Protein AF-A0A6D2GFR7-F1 (afdb_monomer)

Mean predicted aligned error: 5.42 Å

Secondary structure (DSSP, 8-state):
------HHHHHHHHHHS-HHHHHHHHHHHHH-TT-SEE-TTTTS-EE--PPBTTBS----

Sequence (60 aa):
MIFIETEIFTEDVKDLLDDDEYHRLQLFLAVQPESGDLIQDSGGLRKIRWGVRGRGSVAV

Organism: NCBI:txid59202

pLDDT: mean 87.87, std 17.61, range [35.19, 98.06]

Radius of gyration: 12.23 Å; Cα contacts (8 Å, |Δi|>4): 35; chains: 1; bounding box: 28×28×23 Å

Structure (mmCIF, N/CA/C/O backbone):
data_AF-A0A6D2GFR7-F1
#
_entry.id   AF-A0A6D2GFR7-F1
#
loop_
_atom_site.group_PDB
_atom_site.id
_atom_site.type_symbol
_atom_site.label_atom_id
_atom_site.label_alt_id
_atom_site.label_comp_id
_atom_site.label_asym_id
_atom_site.label_entity_id
_atom_site.label_seq_id
_atom_site.pdbx_PDB_ins_code
_atom_site.Cartn_x
_atom_site.Cartn_y
_atom_site.Cartn_z
_atom_site.occupancy
_atom_site.B_iso_or_equiv
_atom_site.auth_seq_id
_atom_site.auth_comp_id
_atom_site.auth_asym_id
_atom_site.auth_atom_id
_atom_site.pdbx_PDB_model_num
ATOM 1 N N . MET A 1 1 ? -3.370 11.872 -7.306 1.00 85.38 1 MET A N 1
ATOM 2 C CA . MET A 1 1 ? -3.592 10.917 -6.201 1.00 85.38 1 MET A CA 1
ATOM 3 C C . MET A 1 1 ? -2.533 11.184 -5.151 1.00 85.38 1 MET A C 1
ATOM 5 O O . MET A 1 1 ? -1.398 11.420 -5.543 1.00 85.38 1 MET A O 1
ATOM 9 N N . ILE A 1 2 ? -2.890 11.216 -3.871 1.00 94.00 2 ILE A N 1
ATOM 10 C CA . ILE A 1 2 ? -1.930 11.402 -2.776 1.00 94.00 2 ILE A CA 1
ATOM 11 C C . ILE A 1 2 ? -1.828 10.065 -2.044 1.00 94.00 2 ILE A C 1
ATOM 13 O O . ILE A 1 2 ? -2.859 9.506 -1.677 1.00 94.00 2 ILE A O 1
ATOM 17 N N . PHE A 1 3 ? -0.608 9.566 -1.853 1.00 96.19 3 PHE A N 1
ATOM 18 C CA . PHE A 1 3 ? -0.330 8.409 -1.007 1.00 96.19 3 PHE A CA 1
ATOM 19 C C . PHE A 1 3 ? 0.189 8.912 0.335 1.00 96.19 3 PHE A C 1
ATOM 21 O O . PHE A 1 3 ? 1.080 9.759 0.380 1.00 96.19 3 PHE A O 1
ATOM 28 N N . ILE A 1 4 ? -0.416 8.428 1.414 1.00 97.19 4 ILE A N 1
ATOM 29 C CA . ILE A 1 4 ? 0.004 8.712 2.784 1.00 97.19 4 ILE A CA 1
ATOM 30 C C . ILE A 1 4 ? 0.439 7.376 3.366 1.00 97.19 4 ILE A C 1
ATOM 32 O O . ILE A 1 4 ? -0.347 6.430 3.391 1.00 97.19 4 ILE A O 1
ATOM 36 N N . GLU A 1 5 ? 1.692 7.301 3.790 1.00 97.88 5 GLU A N 1
ATOM 37 C CA . GLU A 1 5 ? 2.297 6.079 4.304 1.00 97.88 5 GLU A CA 1
ATOM 38 C C . GLU A 1 5 ? 2.370 6.130 5.830 1.00 97.88 5 GLU A C 1
ATOM 40 O O . GLU A 1 5 ? 2.594 7.186 6.426 1.00 97.88 5 GLU A O 1
ATOM 45 N N . THR A 1 6 ? 2.170 4.979 6.467 1.00 98.06 6 THR A N 1
ATOM 46 C CA . THR A 1 6 ? 2.535 4.789 7.872 1.00 98.06 6 THR A CA 1
ATOM 47 C C . THR A 1 6 ? 4.003 4.383 7.952 1.00 98.06 6 THR A C 1
ATOM 49 O O . THR A 1 6 ? 4.538 3.805 7.011 1.00 98.06 6 THR A O 1
ATOM 52 N N . GLU A 1 7 ? 4.649 4.629 9.091 1.00 98.06 7 GLU A N 1
ATOM 53 C CA . GLU A 1 7 ? 6.074 4.315 9.271 1.00 98.06 7 GLU A CA 1
ATOM 54 C C . GLU A 1 7 ? 6.386 2.833 9.004 1.00 98.06 7 GLU A C 1
ATOM 56 O O . GLU A 1 7 ? 7.316 2.529 8.265 1.00 98.06 7 GLU A O 1
ATOM 61 N N . ILE A 1 8 ? 5.543 1.926 9.516 1.00 97.81 8 ILE A N 1
ATOM 62 C CA . ILE A 1 8 ? 5.682 0.474 9.316 1.00 97.81 8 ILE A CA 1
ATOM 63 C C . ILE A 1 8 ? 5.572 0.111 7.828 1.00 97.81 8 ILE A C 1
ATOM 65 O O . ILE A 1 8 ? 6.337 -0.707 7.332 1.00 97.81 8 ILE A O 1
ATOM 69 N N . PHE A 1 9 ? 4.648 0.741 7.091 1.00 97.25 9 PHE A N 1
ATOM 70 C CA . PHE A 1 9 ? 4.517 0.491 5.655 1.00 97.25 9 PHE A CA 1
ATOM 71 C C . PHE A 1 9 ? 5.765 0.945 4.895 1.00 97.25 9 PHE A C 1
ATOM 73 O O . PHE A 1 9 ? 6.251 0.211 4.038 1.00 97.25 9 PHE A O 1
ATOM 80 N N . THR A 1 10 ? 6.288 2.135 5.204 1.00 97.31 10 THR A N 1
ATOM 81 C CA . THR A 1 10 ? 7.478 2.677 4.538 1.00 97.31 10 THR A CA 1
ATOM 82 C C . THR A 1 10 ? 8.728 1.835 4.808 1.00 97.31 10 THR A C 1
ATOM 84 O O . THR A 1 10 ? 9.584 1.736 3.930 1.00 97.31 10 THR A O 1
ATOM 87 N N . GLU A 1 11 ? 8.861 1.258 6.005 1.00 97.25 11 GLU A N 1
ATOM 88 C CA . GLU A 1 11 ? 9.945 0.325 6.336 1.00 97.25 11 GLU A CA 1
ATOM 89 C C . GLU A 1 11 ? 9.826 -0.956 5.497 1.00 97.25 11 GLU A C 1
ATOM 91 O O . GLU A 1 11 ? 10.712 -1.249 4.694 1.00 97.25 11 GLU A O 1
ATOM 96 N N . ASP A 1 12 ? 8.684 -1.643 5.579 1.00 96.19 12 ASP A N 1
ATOM 97 C CA . ASP A 1 12 ? 8.478 -2.934 4.915 1.00 96.19 12 ASP A CA 1
ATOM 98 C C . ASP A 1 12 ? 8.521 -2.829 3.383 1.00 96.19 12 ASP A C 1
ATOM 100 O O . ASP A 1 12 ? 9.062 -3.702 2.701 1.00 96.19 12 ASP A O 1
ATOM 104 N N . VAL A 1 13 ? 7.940 -1.774 2.800 1.00 95.12 13 VAL A N 1
ATOM 105 C CA . VAL A 1 13 ? 7.840 -1.653 1.337 1.00 95.12 13 VAL A CA 1
ATOM 106 C C . VAL A 1 13 ? 9.213 -1.522 0.683 1.00 95.12 13 VAL A C 1
ATOM 108 O O . VAL A 1 13 ? 9.402 -2.067 -0.400 1.00 95.12 13 VAL A O 1
ATOM 111 N N . LYS A 1 14 ? 10.177 -0.878 1.355 1.00 94.12 14 LYS A N 1
ATOM 112 C CA . LYS A 1 14 ? 11.558 -0.722 0.867 1.00 94.12 14 LYS A CA 1
ATOM 113 C C . LYS A 1 14 ? 12.343 -2.032 0.881 1.00 94.12 14 LYS A C 1
ATOM 115 O O . LYS A 1 14 ? 13.227 -2.219 0.051 1.00 94.12 14 LYS A O 1
ATOM 120 N N . ASP A 1 15 ? 12.012 -2.937 1.798 1.00 94.06 15 ASP A N 1
ATOM 121 C CA . ASP A 1 15 ? 12.629 -4.264 1.878 1.00 94.06 15 ASP A CA 1
ATOM 122 C C . ASP A 1 15 ? 11.974 -5.269 0.912 1.00 94.06 15 ASP A C 1
ATOM 124 O O . ASP A 1 15 ? 12.585 -6.259 0.481 1.00 94.06 15 ASP A O 1
ATOM 1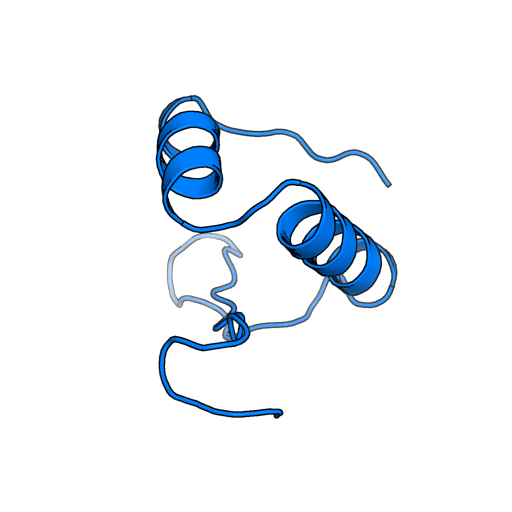28 N N . LEU A 1 16 ? 10.701 -5.040 0.573 1.00 92.31 16 LEU A N 1
ATOM 129 C CA . LEU A 1 16 ? 9.898 -5.951 -0.239 1.00 92.31 16 LEU A CA 1
ATOM 130 C C . LEU A 1 16 ? 9.916 -5.622 -1.734 1.00 92.31 16 LEU A C 1
ATOM 132 O O . LEU A 1 16 ? 9.933 -6.566 -2.534 1.00 92.31 16 LEU A O 1
ATOM 136 N N . LEU A 1 17 ? 9.900 -4.336 -2.092 1.00 93.81 17 LEU A N 1
ATOM 137 C CA . LEU A 1 17 ? 9.795 -3.826 -3.460 1.00 93.81 17 LEU A CA 1
ATOM 138 C C . LEU A 1 17 ? 10.952 -2.878 -3.775 1.00 93.81 17 LEU A C 1
ATOM 140 O O . LEU A 1 17 ? 11.330 -2.052 -2.946 1.00 93.81 17 LEU A O 1
ATOM 144 N N . ASP A 1 18 ? 11.463 -2.952 -5.002 1.00 92.88 18 ASP A N 1
ATOM 145 C CA . ASP A 1 18 ? 12.304 -1.874 -5.525 1.00 92.88 18 ASP A CA 1
ATOM 146 C C . ASP A 1 18 ? 11.466 -0.630 -5.890 1.00 92.88 18 ASP A C 1
ATOM 148 O O . ASP A 1 18 ? 10.231 -0.672 -5.949 1.00 92.88 18 ASP A O 1
ATOM 152 N N . ASP A 1 19 ? 12.141 0.494 -6.140 1.00 93.62 19 ASP A N 1
ATOM 153 C CA . ASP A 1 19 ? 11.484 1.770 -6.445 1.00 93.62 19 ASP A CA 1
ATOM 154 C C . ASP A 1 19 ? 10.563 1.680 -7.679 1.00 93.62 19 ASP A C 1
ATOM 156 O O . ASP A 1 19 ? 9.483 2.278 -7.699 1.00 93.62 19 ASP A O 1
ATOM 160 N N . ASP A 1 20 ? 10.937 0.892 -8.693 1.00 93.12 20 ASP A N 1
ATOM 161 C CA . ASP A 1 20 ? 10.155 0.717 -9.922 1.00 93.12 20 ASP A CA 1
ATOM 162 C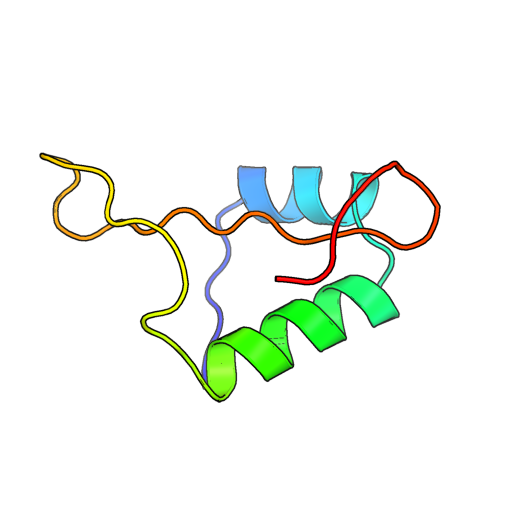 C . ASP A 1 20 ? 8.906 -0.151 -9.687 1.00 93.12 20 ASP A C 1
ATOM 164 O O . ASP A 1 20 ? 7.844 0.059 -10.288 1.00 93.12 20 ASP A O 1
ATOM 168 N N . GLU A 1 21 ? 9.003 -1.175 -8.845 1.00 93.62 21 GLU A N 1
ATOM 169 C CA . GLU A 1 21 ? 7.884 -2.003 -8.398 1.00 93.62 21 GLU A CA 1
ATOM 170 C C . GLU A 1 21 ? 6.925 -1.220 -7.509 1.00 93.62 21 GLU A C 1
ATOM 172 O O . GLU A 1 21 ? 5.706 -1.302 -7.716 1.00 93.62 21 GLU A O 1
ATOM 177 N N . TYR A 1 22 ? 7.450 -0.425 -6.576 1.00 95.25 22 TYR A N 1
ATOM 178 C CA . TYR A 1 22 ? 6.629 0.423 -5.727 1.00 95.25 22 TYR A CA 1
ATOM 179 C C . TYR A 1 22 ? 5.902 1.495 -6.548 1.00 95.25 22 TYR A C 1
AT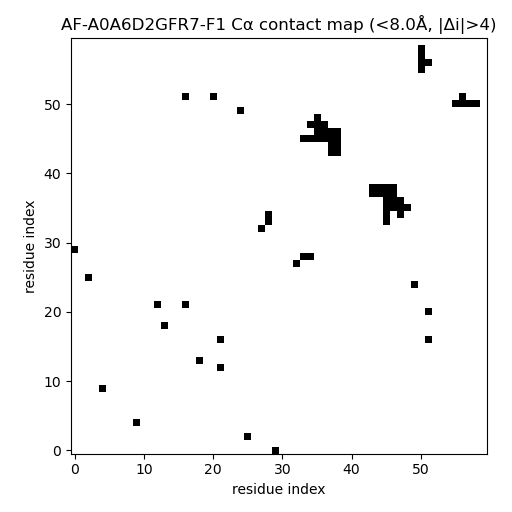OM 181 O O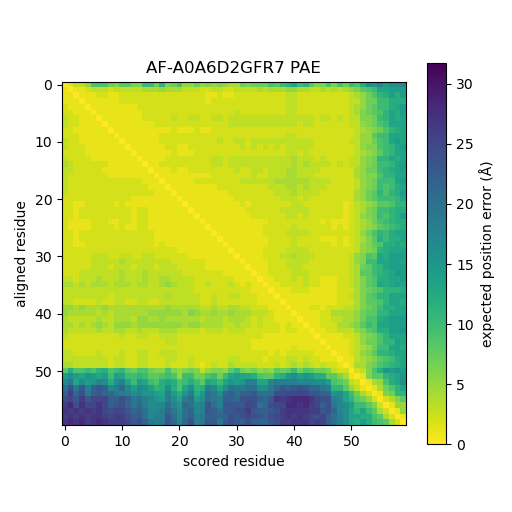 . TYR A 1 22 ? 4.688 1.673 -6.406 1.00 95.25 22 TYR A O 1
ATOM 189 N N . HIS A 1 23 ? 6.594 2.129 -7.499 1.00 94.62 23 HIS A N 1
ATOM 190 C CA . HIS A 1 23 ? 5.980 3.095 -8.407 1.00 94.62 23 HIS A CA 1
ATOM 191 C C . HIS A 1 23 ? 4.840 2.475 -9.231 1.00 94.62 23 HIS A C 1
ATOM 193 O O . HIS A 1 23 ? 3.771 3.072 -9.384 1.00 94.62 23 HIS A O 1
ATOM 199 N N . ARG A 1 24 ? 5.015 1.241 -9.719 1.00 94.75 24 ARG A N 1
ATOM 200 C CA . ARG A 1 24 ? 3.954 0.519 -10.441 1.00 94.75 24 ARG A CA 1
ATOM 201 C C . ARG A 1 24 ? 2.746 0.212 -9.558 1.00 94.75 24 ARG A C 1
ATOM 203 O O . ARG A 1 24 ? 1.619 0.355 -10.035 1.00 94.75 24 ARG A O 1
ATOM 210 N N . LEU A 1 25 ? 2.959 -0.157 -8.294 1.00 95.25 25 LEU A N 1
ATOM 211 C CA . LEU A 1 25 ? 1.870 -0.348 -7.333 1.00 95.25 25 LEU A CA 1
ATOM 212 C C . LEU A 1 25 ? 1.090 0.958 -7.116 1.00 95.25 25 LEU A C 1
ATOM 214 O O . LEU A 1 25 ? -0.141 0.955 -7.159 1.00 95.25 25 LEU A O 1
ATOM 218 N N . GLN A 1 26 ? 1.790 2.081 -6.945 1.00 96.56 26 GLN A N 1
ATOM 219 C CA . GLN A 1 26 ? 1.160 3.395 -6.788 1.00 96.56 26 GLN A CA 1
ATOM 220 C C . GLN A 1 26 ? 0.345 3.796 -8.024 1.00 96.56 26 GLN A C 1
ATOM 222 O O . GLN A 1 26 ? -0.792 4.246 -7.893 1.00 96.56 26 GLN A O 1
ATOM 227 N N . LEU A 1 27 ? 0.879 3.604 -9.234 1.00 96.12 27 LEU A N 1
ATOM 228 C CA . LEU A 1 27 ? 0.143 3.891 -10.469 1.00 96.12 27 LEU A CA 1
ATOM 229 C C . LEU A 1 27 ? -1.115 3.028 -10.597 1.00 96.12 27 LEU A C 1
ATOM 231 O O . LEU A 1 27 ? -2.184 3.547 -10.920 1.00 96.12 27 LEU A O 1
ATOM 235 N N . PHE A 1 28 ? -1.008 1.732 -10.300 1.00 95.44 28 PHE A N 1
ATOM 236 C CA . PHE A 1 28 ? -2.152 0.824 -10.309 1.00 95.44 28 PHE A CA 1
ATOM 237 C C . PHE A 1 28 ? -3.249 1.286 -9.341 1.00 95.44 28 PHE A C 1
ATOM 239 O O . PHE A 1 28 ? -4.409 1.405 -9.733 1.00 95.44 28 PHE A O 1
ATOM 246 N N . LEU A 1 29 ? -2.878 1.624 -8.105 1.00 95.88 29 LEU A N 1
ATOM 247 C CA . LEU A 1 29 ? -3.807 2.118 -7.087 1.00 95.88 29 LEU A CA 1
ATOM 248 C C . LEU A 1 29 ? -4.408 3.487 -7.424 1.00 95.88 29 LEU A C 1
ATOM 250 O O . LEU A 1 29 ? -5.554 3.760 -7.073 1.00 95.88 29 LEU A O 1
ATOM 254 N N . ALA A 1 30 ? -3.659 4.349 -8.111 1.00 96.06 30 ALA A N 1
ATOM 255 C CA . ALA A 1 30 ? -4.161 5.643 -8.560 1.00 96.06 30 ALA A CA 1
ATOM 256 C C . ALA A 1 30 ? -5.248 5.504 -9.637 1.00 96.06 30 ALA A C 1
ATOM 258 O O . ALA A 1 30 ? -6.150 6.339 -9.691 1.00 96.06 30 ALA A O 1
ATOM 259 N N . VAL A 1 31 ? -5.167 4.464 -10.475 1.00 96.44 31 VAL A N 1
ATOM 260 C CA . VAL A 1 31 ? -6.171 4.157 -11.506 1.00 96.44 31 VAL A CA 1
ATOM 261 C C . VAL A 1 31 ? -7.345 3.373 -10.922 1.00 96.44 31 VAL A C 1
ATOM 263 O O . VAL A 1 31 ? -8.492 3.697 -11.224 1.00 96.44 31 VAL A O 1
ATOM 266 N N . GLN A 1 32 ? -7.077 2.376 -10.072 1.00 95.12 32 GLN A N 1
ATOM 267 C CA . GLN A 1 32 ? -8.105 1.533 -9.464 1.00 95.12 32 GLN A CA 1
ATOM 268 C C . GLN A 1 32 ? -8.030 1.537 -7.926 1.00 95.12 32 GLN A C 1
ATOM 270 O O . GLN A 1 32 ? -7.538 0.579 -7.321 1.00 95.12 32 GLN A O 1
ATOM 275 N N . PRO A 1 33 ? -8.555 2.589 -7.271 1.00 94.12 33 PRO A N 1
ATOM 276 C CA . PRO A 1 33 ? -8.467 2.750 -5.817 1.00 94.12 33 PRO A CA 1
ATOM 277 C C . PRO A 1 33 ? -9.286 1.720 -5.026 1.00 94.12 33 PRO A C 1
ATOM 279 O O . PRO A 1 33 ? -9.017 1.494 -3.850 1.00 94.12 33 PRO A O 1
ATOM 282 N N . GLU A 1 34 ? -10.275 1.077 -5.653 1.00 94.50 34 GLU A N 1
ATOM 283 C CA . GLU A 1 34 ? -11.103 0.042 -5.016 1.00 94.50 34 GLU A CA 1
ATOM 284 C C . GLU A 1 34 ? -10.547 -1.381 -5.171 1.00 94.50 34 GLU A C 1
ATOM 286 O O . GLU A 1 34 ? -11.190 -2.341 -4.745 1.00 94.50 34 GLU A O 1
ATOM 291 N N . SER A 1 35 ? -9.362 -1.537 -5.768 1.00 93.56 35 SER A N 1
ATOM 292 C CA . SER A 1 35 ? -8.693 -2.834 -5.879 1.00 93.56 35 SER A CA 1
ATOM 293 C C . SER A 1 35 ? -8.459 -3.491 -4.519 1.00 93.56 35 SER A C 1
ATOM 295 O O . SER A 1 35 ? -8.188 -2.833 -3.514 1.00 93.56 35 SER A O 1
ATOM 297 N N . GLY A 1 36 ? -8.485 -4.822 -4.521 1.00 94.19 36 GLY A N 1
ATOM 298 C CA . GLY A 1 36 ? -8.234 -5.640 -3.342 1.00 94.19 36 GLY A CA 1
ATOM 299 C C . GLY A 1 36 ? -9.488 -6.019 -2.567 1.00 94.19 36 GLY A C 1
ATOM 300 O O . GLY A 1 36 ? -10.556 -5.411 -2.688 1.00 94.19 36 GLY A O 1
ATOM 301 N N . ASP A 1 37 ? -9.322 -7.046 -1.746 1.00 96.69 37 ASP A N 1
ATOM 302 C CA . ASP A 1 37 ? -10.395 -7.614 -0.946 1.00 96.69 37 ASP A CA 1
ATOM 303 C C . ASP A 1 37 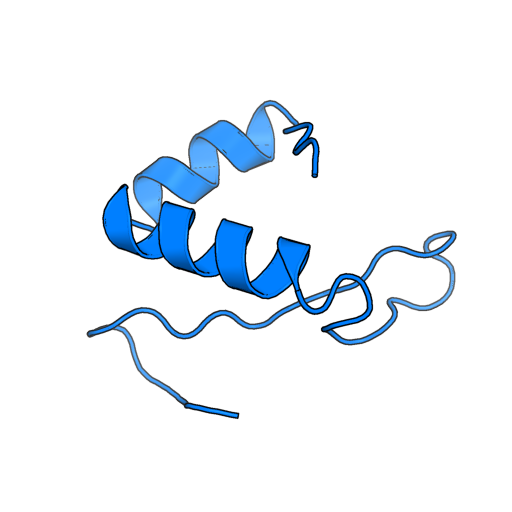? -10.714 -6.688 0.229 1.00 96.69 37 ASP A C 1
ATOM 305 O O . ASP A 1 37 ? -9.814 -6.258 0.958 1.00 96.69 37 ASP A O 1
ATOM 309 N N . LEU A 1 38 ? -12.000 -6.397 0.433 1.00 96.62 38 LEU A N 1
ATOM 310 C CA . LEU A 1 38 ? -12.459 -5.654 1.601 1.00 96.62 38 LEU A CA 1
ATOM 311 C C . LEU A 1 38 ? -12.263 -6.504 2.858 1.00 96.62 38 LEU A C 1
ATOM 313 O O . LEU A 1 38 ? -12.838 -7.590 2.988 1.00 96.62 38 LEU A O 1
ATOM 317 N N . ILE A 1 39 ? -11.496 -5.981 3.808 1.00 96.88 39 ILE A N 1
ATOM 318 C CA . ILE A 1 39 ? -11.341 -6.601 5.119 1.00 96.88 39 ILE A CA 1
ATOM 319 C C . ILE A 1 39 ? -12.593 -6.262 5.930 1.00 96.88 39 ILE A C 1
ATOM 321 O O . ILE A 1 39 ? -12.856 -5.091 6.215 1.00 96.88 39 ILE A O 1
ATOM 325 N N . GLN A 1 40 ? -13.380 -7.279 6.282 1.00 96.81 40 GLN A N 1
ATOM 326 C CA . GLN A 1 40 ? -14.595 -7.091 7.079 1.00 96.81 40 GLN A CA 1
ATOM 327 C C . GLN A 1 40 ? -14.262 -6.472 8.444 1.00 96.81 40 GLN A C 1
ATOM 329 O O . GLN A 1 40 ? -13.165 -6.667 8.965 1.00 96.81 40 GLN A O 1
ATOM 334 N N . ASP A 1 41 ? -15.195 -5.685 8.983 1.00 96.00 41 ASP A N 1
ATOM 335 C CA . ASP A 1 41 ? -15.091 -5.020 10.292 1.00 96.00 41 ASP A CA 1
ATOM 336 C C . ASP A 1 41 ? -13.872 -4.089 10.478 1.00 96.00 41 ASP A C 1
ATOM 338 O O . ASP A 1 41 ? -13.561 -3.672 11.590 1.00 96.00 41 ASP A O 1
ATOM 342 N N . SER A 1 42 ? -13.195 -3.703 9.391 1.00 96.38 42 SER A N 1
ATOM 343 C CA . SER A 1 42 ? -12.002 -2.839 9.428 1.00 96.38 42 SER A CA 1
ATOM 344 C C . SER A 1 42 ? -12.290 -1.349 9.219 1.00 96.38 42 SER A C 1
ATOM 346 O O . SER A 1 42 ? -11.371 -0.533 9.216 1.00 96.38 42 SER A O 1
ATOM 348 N N . GLY A 1 43 ? -13.552 -0.984 8.974 1.00 95.88 43 GLY A N 1
ATOM 349 C CA . GLY A 1 43 ? -13.924 0.388 8.614 1.00 95.88 43 GLY A CA 1
ATOM 350 C C . GLY A 1 43 ? -13.539 0.797 7.186 1.00 95.88 43 GLY A C 1
ATOM 351 O O . GLY A 1 43 ? -13.490 1.988 6.899 1.00 95.88 43 GLY A O 1
ATOM 352 N N . GLY A 1 44 ? -13.283 -0.164 6.289 1.00 95.19 44 GLY A N 1
ATOM 353 C CA . GLY A 1 44 ? -13.057 0.102 4.861 1.00 95.19 44 GLY A CA 1
ATOM 354 C C . GLY A 1 44 ? -11.652 -0.212 4.344 1.00 95.19 44 GLY A C 1
ATOM 355 O O . GLY A 1 44 ? -11.349 0.127 3.200 1.00 95.19 44 GLY A O 1
ATOM 356 N N . LEU A 1 45 ? -10.794 -0.860 5.141 1.00 96.88 45 LEU A N 1
ATOM 357 C CA . LEU A 1 45 ? -9.467 -1.274 4.684 1.00 96.88 45 LEU A CA 1
ATOM 358 C C . LEU A 1 45 ? -9.572 -2.358 3.606 1.00 96.88 45 LEU A C 1
ATOM 360 O O . LEU A 1 45 ? -10.380 -3.286 3.695 1.00 96.88 45 LEU A O 1
ATOM 364 N N . ARG A 1 46 ? -8.701 -2.261 2.601 1.00 97.00 46 ARG A N 1
ATOM 365 C CA . ARG A 1 46 ? -8.599 -3.222 1.498 1.00 97.0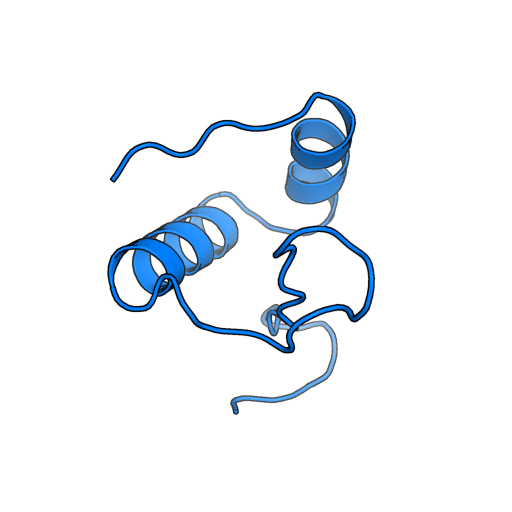0 46 ARG A CA 1
ATOM 366 C C . ARG A 1 46 ? -7.227 -3.880 1.486 1.00 97.00 46 ARG A C 1
ATOM 368 O O . ARG A 1 46 ? -6.220 -3.230 1.760 1.00 97.00 46 ARG A O 1
ATOM 375 N N . LYS A 1 47 ? -7.187 -5.169 1.149 1.00 95.94 47 LYS A N 1
ATOM 376 C CA . LYS A 1 47 ? -5.955 -5.951 1.007 1.00 95.94 47 LYS A CA 1
ATOM 377 C C . LYS A 1 47 ? -5.710 -6.297 -0.453 1.00 95.94 47 LYS A C 1
ATOM 379 O O . LYS A 1 47 ? -6.507 -6.994 -1.072 1.00 95.94 47 LYS A O 1
ATOM 384 N N . ILE A 1 48 ? -4.562 -5.883 -0.976 1.00 94.44 48 ILE A N 1
ATOM 385 C CA . ILE A 1 48 ? -4.101 -6.254 -2.316 1.00 94.44 48 ILE A CA 1
ATOM 386 C C . ILE A 1 48 ? -2.950 -7.244 -2.191 1.00 94.44 48 ILE A C 1
ATOM 388 O O . ILE A 1 48 ? -2.062 -7.086 -1.355 1.00 94.44 48 ILE A O 1
ATOM 392 N N . ARG A 1 49 ? -2.962 -8.272 -3.041 1.00 91.56 49 ARG A N 1
ATOM 393 C CA . ARG A 1 49 ? -1.796 -9.125 -3.278 1.00 91.56 49 ARG A CA 1
ATOM 394 C C . ARG A 1 49 ? -1.061 -8.579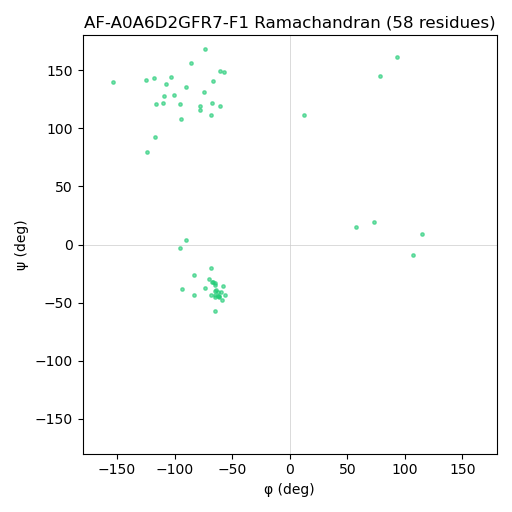 -4.494 1.00 91.56 49 ARG A C 1
ATOM 396 O O . ARG A 1 49 ? -1.562 -8.694 -5.607 1.00 91.56 49 ARG A O 1
ATOM 403 N N . TRP A 1 50 ? 0.095 -7.964 -4.274 1.00 91.62 50 TRP A N 1
ATOM 404 C CA . TRP A 1 50 ? 0.924 -7.432 -5.351 1.00 91.62 50 TRP A CA 1
ATOM 405 C C . TRP A 1 50 ? 1.991 -8.454 -5.740 1.00 91.62 50 TRP A C 1
ATOM 407 O O . TRP A 1 50 ? 2.774 -8.891 -4.897 1.00 91.62 50 TRP A O 1
ATOM 417 N N . GLY A 1 51 ? 1.983 -8.877 -7.005 1.00 81.25 51 GLY A N 1
ATOM 418 C CA . GLY A 1 51 ? 2.953 -9.833 -7.529 1.00 81.25 51 GLY A CA 1
ATOM 419 C C . GLY A 1 51 ? 4.290 -9.154 -7.815 1.00 81.25 51 GLY A C 1
ATOM 420 O O . GLY A 1 51 ? 4.365 -8.270 -8.664 1.00 81.25 51 GLY A O 1
ATOM 421 N N . VAL A 1 52 ? 5.345 -9.598 -7.137 1.00 69.50 52 VAL A N 1
ATOM 422 C CA . VAL A 1 52 ? 6.722 -9.109 -7.313 1.00 69.50 52 VAL A CA 1
ATOM 423 C C . VAL A 1 52 ? 7.417 -9.953 -8.381 1.00 69.50 52 VAL A C 1
ATOM 425 O O . VAL A 1 52 ? 7.297 -11.187 -8.379 1.00 69.50 52 VAL A O 1
ATOM 428 N N . ARG A 1 53 ? 8.150 -9.339 -9.319 1.00 58.38 53 ARG A N 1
ATOM 429 C CA . ARG A 1 53 ? 8.839 -10.113 -10.368 1.00 58.38 53 ARG A CA 1
ATOM 430 C C . ARG A 1 53 ? 9.976 -10.915 -9.719 1.00 58.38 53 ARG A C 1
ATOM 432 O O . ARG A 1 53 ? 10.962 -10.356 -9.271 1.00 58.38 53 ARG A O 1
ATOM 439 N N . GLY A 1 54 ? 9.850 -12.245 -9.683 1.00 55.50 54 GLY A N 1
ATOM 440 C CA . GLY A 1 54 ? 10.896 -13.156 -9.183 1.00 55.50 54 GLY A CA 1
ATOM 441 C C . GLY A 1 54 ? 10.627 -13.805 -7.819 1.00 55.50 54 GLY A C 1
ATOM 442 O O . GLY A 1 54 ? 11.313 -14.765 -7.473 1.00 55.50 54 GLY A O 1
ATOM 443 N N . ARG A 1 55 ? 9.587 -13.389 -7.082 1.00 54.47 55 ARG A N 1
ATOM 444 C CA . ARG A 1 55 ? 9.076 -14.108 -5.900 1.00 54.47 55 ARG A CA 1
ATOM 445 C C . ARG A 1 55 ? 7.645 -14.564 -6.181 1.00 54.47 55 ARG A C 1
ATOM 447 O O . ARG A 1 55 ? 6.707 -13.804 -6.019 1.00 54.47 55 ARG A O 1
ATOM 454 N N . GLY A 1 56 ? 7.539 -15.795 -6.687 1.00 43.00 56 GLY A N 1
ATOM 455 C CA . GLY A 1 56 ? 6.326 -16.581 -6.952 1.00 43.00 56 GLY A CA 1
ATOM 456 C C . GLY A 1 56 ? 4.956 -15.884 -6.907 1.00 43.00 56 GLY A C 1
ATOM 457 O O . GLY A 1 56 ? 4.415 -15.669 -5.828 1.00 43.00 56 GLY A O 1
ATOM 458 N N . SER A 1 57 ? 4.348 -15.782 -8.099 1.00 41.00 57 SER A N 1
ATOM 459 C CA . SER A 1 57 ? 2.893 -15.794 -8.360 1.00 41.00 57 SER A CA 1
ATOM 460 C C . SER A 1 57 ? 2.111 -14.503 -8.085 1.00 41.00 57 SER A C 1
ATOM 462 O O . SER A 1 57 ? 2.367 -13.801 -7.122 1.00 41.00 57 SER A O 1
ATOM 464 N N . VAL A 1 58 ? 1.072 -14.129 -8.834 1.00 35.38 58 VAL A N 1
ATOM 465 C CA . VAL A 1 58 ? 0.471 -14.532 -10.122 1.00 35.38 58 VAL A CA 1
ATOM 466 C C . VAL A 1 58 ? -0.220 -13.247 -10.605 1.00 35.38 58 VAL A C 1
ATOM 468 O O . VAL A 1 58 ? -0.785 -12.523 -9.786 1.00 35.38 58 VAL A O 1
ATOM 471 N N . ALA A 1 59 ? -0.147 -12.946 -11.903 1.00 35.19 59 ALA A N 1
ATOM 472 C CA . ALA A 1 59 ? -0.970 -11.902 -12.503 1.00 35.19 59 ALA A CA 1
ATOM 473 C C . ALA A 1 59 ? -2.447 -12.279 -12.314 1.00 35.19 59 ALA A C 1
ATOM 475 O O . ALA A 1 59 ? -2.862 -13.349 -12.764 1.00 35.19 59 ALA A O 1
ATOM 476 N N . VAL A 1 60 ? -3.190 -11.433 -11.605 1.00 37.62 60 VAL A N 1
ATOM 477 C CA . VAL A 1 60 ? -4.656 -11.460 -11.557 1.00 37.62 60 VAL A CA 1
ATOM 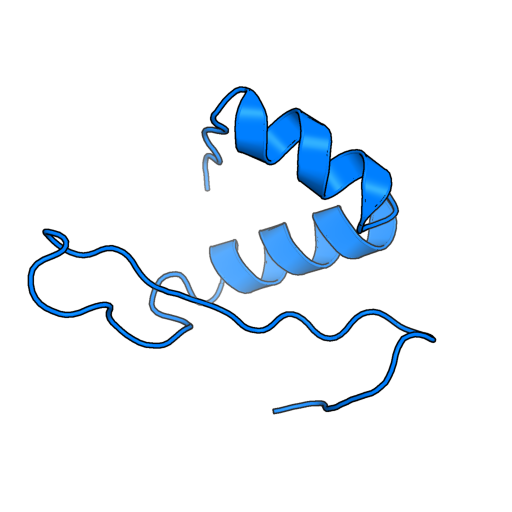478 C C . VAL A 1 60 ? -5.175 -10.412 -12.521 1.00 37.62 60 VAL A C 1
ATOM 480 O O . VAL A 1 60 ? -4.600 -9.300 -12.510 1.00 37.62 60 VAL A O 1
#

Solvent-accessible surface area (backbone atoms only — not comparable to full-atom values): 40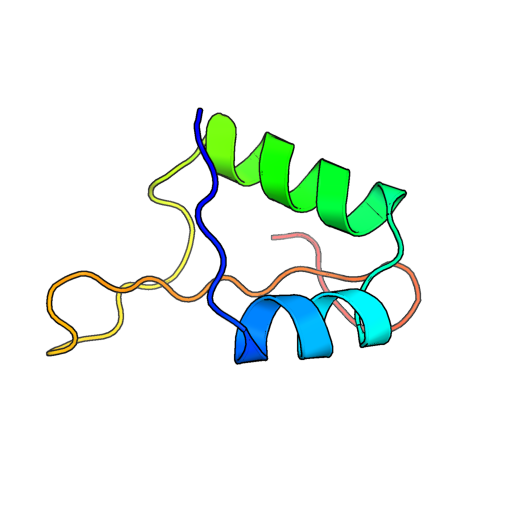16 Å² total; per-residue (Å²): 130,86,88,84,79,53,72,68,54,58,55,52,45,63,78,74,36,56,73,71,56,46,50,49,52,49,53,50,41,65,75,44,73,78,60,46,50,75,44,79,99,58,88,76,46,59,51,70,88,80,60,50,96,90,58,81,67,67,94,127

Foldseek 3Di:
DDDDDDPVRVVVCVVVDDPVLVVVVVVVCVVPVLDADFDPPPVGDGDDDRDDPPPDDDDD